Protein AF-A0A7S2XXZ7-F1 (afdb_monomer_lite)

Organism: NCBI:txid94617

Structure (mmCIF, N/CA/C/O backbone):
data_AF-A0A7S2XXZ7-F1
#
_entry.id   AF-A0A7S2XXZ7-F1
#
loop_
_atom_site.group_PDB
_atom_site.id
_atom_site.type_symbol
_atom_site.label_atom_id
_atom_site.label_alt_id
_atom_site.label_comp_id
_atom_site.label_asym_id
_atom_site.label_entity_id
_atom_site.label_seq_id
_atom_site.pdbx_PDB_ins_code
_atom_site.Cartn_x
_atom_site.Cartn_y
_atom_site.Cartn_z
_atom_site.occupancy
_atom_site.B_iso_or_equiv
_atom_site.auth_seq_id
_atom_site.auth_comp_id
_atom_site.auth_asym_id
_atom_site.auth_atom_id
_atom_site.pdbx_PDB_model_num
ATOM 1 N N . ASP A 1 1 ? 21.735 4.976 4.427 1.00 38.31 1 ASP A N 1
ATOM 2 C CA . ASP A 1 1 ? 21.114 5.371 3.152 1.00 38.31 1 ASP A CA 1
ATOM 3 C C . ASP A 1 1 ? 20.507 4.132 2.516 1.00 38.31 1 ASP A C 1
ATOM 5 O O . ASP A 1 1 ? 21.189 3.114 2.446 1.00 38.31 1 ASP A O 1
ATOM 9 N N . GLY A 1 2 ? 19.204 4.163 2.224 1.00 46.88 2 GLY A N 1
ATOM 10 C CA . GLY A 1 2 ? 18.512 3.075 1.519 1.00 46.88 2 GLY A CA 1
ATOM 11 C C . GLY A 1 2 ? 18.872 3.054 0.026 1.00 46.88 2 GLY A C 1
ATOM 12 O O . GLY A 1 2 ? 19.568 3.962 -0.429 1.00 46.88 2 GLY A O 1
ATOM 13 N N . PRO A 1 3 ? 18.425 2.044 -0.742 1.00 57.19 3 PRO A N 1
ATOM 14 C CA . PRO A 1 3 ? 18.550 2.049 -2.200 1.00 57.19 3 PRO A CA 1
ATOM 15 C C . PRO A 1 3 ? 17.956 3.331 -2.807 1.00 57.19 3 PRO A C 1
ATOM 17 O O . PRO A 1 3 ? 16.992 3.884 -2.263 1.00 57.19 3 PRO A O 1
ATOM 20 N N . ASP A 1 4 ? 18.511 3.798 -3.928 1.00 61.91 4 ASP A N 1
ATOM 21 C CA . ASP A 1 4 ? 17.993 4.971 -4.643 1.00 61.91 4 ASP A CA 1
ATOM 22 C C . ASP A 1 4 ? 16.493 4.809 -4.937 1.00 61.91 4 ASP A C 1
ATOM 24 O O . ASP A 1 4 ? 16.046 3.746 -5.367 1.00 61.91 4 ASP A O 1
ATOM 28 N N . GLY A 1 5 ? 15.712 5.863 -4.683 1.00 67.31 5 GLY A N 1
ATOM 29 C CA . GLY A 1 5 ? 14.264 5.868 -4.919 1.00 67.31 5 GLY A CA 1
ATOM 30 C C . GLY A 1 5 ? 13.403 5.270 -3.801 1.00 67.31 5 GLY A C 1
ATOM 31 O O . GLY A 1 5 ? 12.192 5.188 -3.975 1.00 67.31 5 GLY A O 1
ATOM 32 N N . THR A 1 6 ? 13.985 4.886 -2.658 1.00 75.94 6 THR A N 1
ATOM 33 C CA . THR A 1 6 ? 13.223 4.376 -1.501 1.00 75.94 6 THR A CA 1
ATOM 34 C C . THR A 1 6 ? 12.905 5.476 -0.488 1.00 75.94 6 THR A C 1
ATOM 36 O O . THR A 1 6 ? 13.784 6.246 -0.104 1.00 75.94 6 THR A O 1
ATOM 39 N N . TRP A 1 7 ? 11.656 5.551 -0.021 1.00 83.69 7 TRP A N 1
ATOM 40 C CA . TRP A 1 7 ? 11.231 6.522 1.007 1.00 83.69 7 TRP A CA 1
ATOM 41 C C . TRP A 1 7 ? 11.052 5.900 2.393 1.00 83.69 7 TRP A C 1
ATOM 43 O O . TRP A 1 7 ? 10.862 6.609 3.385 1.00 83.69 7 TRP A O 1
ATOM 53 N N . TYR A 1 8 ? 11.168 4.575 2.466 1.00 85.69 8 TYR A N 1
ATOM 54 C CA . TYR A 1 8 ? 11.000 3.784 3.676 1.00 85.69 8 TYR A CA 1
ATOM 55 C C . TYR A 1 8 ? 12.250 2.922 3.908 1.00 85.69 8 TYR A C 1
ATOM 57 O O . TYR A 1 8 ? 12.797 2.355 2.960 1.00 85.69 8 TYR A O 1
ATOM 65 N N . GLY A 1 9 ? 12.743 2.850 5.146 1.00 78.12 9 GLY A N 1
ATOM 66 C CA . GLY A 1 9 ? 14.025 2.225 5.476 1.00 78.12 9 GLY A CA 1
ATOM 67 C C . GLY A 1 9 ? 14.005 1.317 6.706 1.00 78.12 9 GLY A C 1
ATOM 68 O O . GLY A 1 9 ? 13.378 1.620 7.719 1.00 78.12 9 GLY A O 1
ATOM 69 N N . GLY A 1 10 ? 14.784 0.232 6.629 1.00 63.94 10 GLY A N 1
ATOM 70 C CA . GLY A 1 10 ? 14.934 -0.779 7.684 1.00 63.94 10 GLY A CA 1
ATOM 71 C C . GLY A 1 10 ? 13.765 -1.768 7.763 1.00 63.94 10 GLY A C 1
ATOM 72 O O . GLY A 1 10 ? 12.775 -1.628 7.052 1.00 63.94 10 GLY A O 1
ATOM 73 N N . ASP A 1 11 ? 13.855 -2.743 8.673 1.00 67.00 11 ASP A N 1
ATOM 74 C CA . ASP A 1 11 ? 12.783 -3.716 8.983 1.00 67.00 11 ASP A CA 1
ATOM 75 C C . ASP A 1 11 ? 11.623 -3.076 9.786 1.00 67.00 11 ASP A C 1
ATOM 77 O O . ASP A 1 11 ? 11.036 -3.676 10.687 1.00 67.00 11 ASP A O 1
ATOM 81 N N . THR A 1 12 ? 11.350 -1.796 9.541 1.00 77.75 12 THR A N 1
ATOM 82 C CA . THR A 1 12 ? 10.470 -0.944 10.352 1.00 77.75 12 THR A CA 1
ATOM 83 C C . THR A 1 12 ? 9.044 -0.902 9.815 1.00 77.75 12 THR A C 1
ATOM 85 O O . THR A 1 12 ? 8.112 -0.670 10.589 1.00 77.75 12 THR A O 1
ATOM 88 N N . VAL A 1 13 ? 8.851 -1.174 8.518 1.00 88.44 13 VAL A N 1
ATOM 89 C CA . VAL A 1 13 ? 7.521 -1.474 7.988 1.00 88.44 13 VAL A CA 1
ATOM 90 C C . VAL A 1 13 ? 7.133 -2.857 8.488 1.00 88.44 13 VAL A C 1
ATOM 92 O O . VAL A 1 13 ? 7.800 -3.852 8.212 1.00 88.44 13 VAL A O 1
ATOM 95 N N . ARG A 1 14 ? 6.051 -2.910 9.257 1.00 92.12 14 ARG A N 1
ATOM 96 C CA . ARG A 1 14 ? 5.556 -4.146 9.862 1.00 92.12 14 ARG A CA 1
ATOM 97 C C . ARG A 1 14 ? 4.399 -4.664 9.037 1.00 92.12 14 ARG A C 1
ATOM 99 O O . ARG A 1 14 ? 3.497 -3.891 8.727 1.00 92.12 14 ARG A O 1
ATOM 106 N N . TYR A 1 15 ? 4.389 -5.962 8.779 1.00 92.94 15 TYR A N 1
ATOM 107 C CA . TYR A 1 15 ? 3.299 -6.647 8.096 1.00 92.94 15 TYR A CA 1
ATOM 108 C C . TYR A 1 15 ? 2.616 -7.643 9.037 1.00 92.94 15 TYR A C 1
ATOM 110 O O . TYR A 1 15 ? 3.209 -8.100 10.017 1.00 92.94 15 TYR A O 1
ATOM 118 N N . GLY A 1 16 ? 1.337 -7.900 8.787 1.00 93.12 16 GLY A N 1
ATOM 119 C CA . GLY A 1 16 ? 0.559 -8.944 9.441 1.00 93.12 16 GLY A CA 1
ATOM 120 C C . GLY A 1 16 ? 0.923 -10.337 8.938 1.00 93.12 16 GLY A C 1
ATOM 121 O O . GLY A 1 16 ? 1.686 -10.488 7.995 1.00 93.12 16 GLY A O 1
ATOM 122 N N . ASN A 1 17 ? 0.354 -11.367 9.564 1.00 90.25 17 ASN A N 1
ATOM 123 C CA . ASN A 1 17 ? 0.706 -12.760 9.259 1.00 90.25 17 ASN A CA 1
ATOM 124 C C . ASN A 1 17 ? 0.359 -13.180 7.822 1.00 90.25 17 ASN A C 1
ATOM 126 O O . ASN A 1 17 ? 1.103 -13.946 7.225 1.00 90.25 17 ASN A O 1
ATOM 130 N N . ASP A 1 18 ? -0.756 -12.670 7.296 1.00 88.81 18 ASP A N 1
ATOM 131 C CA . ASP A 1 18 ? -1.254 -12.967 5.946 1.00 88.81 18 ASP A CA 1
ATOM 132 C C . ASP A 1 18 ? -1.096 -11.745 5.026 1.00 88.81 18 ASP A C 1
ATOM 134 O O . ASP A 1 18 ? -1.931 -11.491 4.152 1.00 88.81 18 ASP A O 1
ATOM 138 N N . SER A 1 19 ? -0.106 -10.894 5.298 1.00 91.31 19 SER A N 1
ATOM 139 C CA . SER A 1 19 ? 0.156 -9.680 4.531 1.00 91.31 19 SER A CA 1
ATOM 140 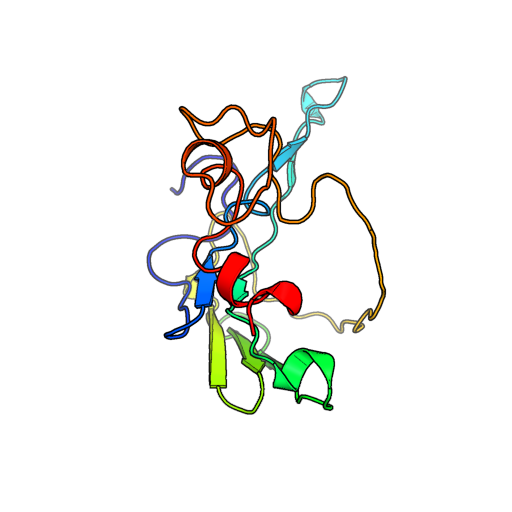C C . SER A 1 19 ? 1.636 -9.548 4.228 1.00 91.31 19 SER A C 1
ATOM 142 O O . SER A 1 19 ? 2.460 -9.732 5.111 1.00 91.31 19 SER A O 1
ATOM 144 N N . ASP A 1 20 ? 1.959 -9.148 3.005 1.00 87.44 20 ASP A N 1
ATOM 145 C CA . ASP A 1 20 ? 3.336 -8.952 2.558 1.00 87.44 20 ASP A CA 1
ATOM 146 C C . ASP A 1 20 ? 3.464 -7.664 1.743 1.00 87.44 20 ASP A C 1
ATOM 148 O O . ASP A 1 20 ? 2.477 -7.146 1.208 1.00 87.44 20 ASP A O 1
ATOM 152 N N . LEU A 1 21 ? 4.692 -7.152 1.618 1.00 84.38 21 LEU A N 1
ATOM 153 C CA . LEU A 1 21 ? 4.995 -5.998 0.770 1.00 84.38 21 LEU A CA 1
ATOM 154 C C . LEU A 1 21 ? 4.480 -6.233 -0.654 1.00 84.38 21 LEU A C 1
ATOM 156 O O . LEU A 1 21 ? 4.827 -7.216 -1.313 1.00 84.38 21 LEU A O 1
ATOM 160 N N . ASN A 1 22 ? 3.709 -5.278 -1.166 1.00 81.88 22 ASN A N 1
ATOM 161 C CA . ASN A 1 22 ? 3.344 -5.258 -2.571 1.00 81.88 22 ASN A CA 1
ATOM 162 C C . ASN A 1 22 ? 4.496 -4.680 -3.403 1.00 81.88 22 ASN A C 1
ATOM 164 O O . ASN A 1 22 ? 4.512 -3.501 -3.757 1.00 81.88 22 ASN A O 1
ATOM 168 N N . ILE A 1 23 ? 5.469 -5.537 -3.712 1.00 74.81 23 ILE A N 1
ATOM 169 C CA . ILE A 1 23 ? 6.694 -5.167 -4.434 1.00 74.81 23 ILE A CA 1
ATOM 170 C C . ILE A 1 23 ? 6.432 -4.548 -5.815 1.00 74.81 23 ILE A C 1
ATOM 172 O O . ILE A 1 23 ? 7.285 -3.840 -6.333 1.00 74.81 23 ILE A O 1
ATOM 176 N N . PHE A 1 24 ? 5.260 -4.786 -6.410 1.00 72.69 24 PHE A N 1
ATOM 177 C CA . PHE A 1 24 ? 4.912 -4.289 -7.745 1.00 72.69 24 PHE A CA 1
ATOM 178 C C . PHE A 1 24 ? 4.456 -2.826 -7.766 1.00 72.69 24 PHE A C 1
ATOM 180 O O . PHE A 1 24 ? 4.185 -2.296 -8.838 1.00 72.69 24 PHE A O 1
ATOM 187 N N . PHE A 1 25 ? 4.338 -2.183 -6.604 1.00 72.88 25 PHE A N 1
ATOM 188 C CA . PHE A 1 25 ? 3.951 -0.774 -6.473 1.00 72.88 25 PHE A CA 1
ATOM 189 C C . PHE A 1 25 ? 5.029 0.083 -5.803 1.00 72.88 25 PHE A C 1
ATOM 191 O O . PHE A 1 25 ? 4.777 1.242 -5.484 1.00 72.88 25 PHE A O 1
ATOM 198 N N . TYR A 1 26 ? 6.214 -0.487 -5.591 1.00 74.38 26 TYR A N 1
ATOM 199 C CA . TYR A 1 26 ? 7.268 0.124 -4.799 1.00 74.38 26 TYR A CA 1
ATOM 200 C C . TYR A 1 26 ? 8.390 0.665 -5.695 1.00 74.38 26 TYR A C 1
ATOM 202 O O . TYR A 1 26 ? 9.002 -0.103 -6.433 1.00 74.38 26 TYR A O 1
ATOM 210 N N . GLY A 1 27 ? 8.675 1.967 -5.597 1.00 73.50 27 GLY A N 1
ATOM 211 C CA . GLY A 1 27 ? 9.811 2.649 -6.235 1.00 73.50 27 GLY A CA 1
ATOM 212 C C . GLY A 1 27 ? 9.911 2.528 -7.766 1.00 73.50 27 GLY A C 1
ATOM 213 O O . GLY A 1 27 ? 10.691 1.732 -8.281 1.00 73.50 27 GLY A O 1
ATOM 214 N N . GLU A 1 28 ? 9.218 3.399 -8.500 1.00 77.88 28 GLU A N 1
ATOM 215 C CA . GLU A 1 28 ? 9.279 3.515 -9.964 1.00 77.88 28 GLU A CA 1
ATOM 216 C C . GLU A 1 28 ? 10.080 4.763 -10.371 1.00 77.88 28 GLU A C 1
ATOM 218 O O . GLU A 1 28 ? 9.749 5.887 -9.979 1.00 77.88 28 GLU A O 1
ATOM 223 N N . LYS A 1 29 ? 11.119 4.604 -11.202 1.00 83.50 29 LYS A N 1
ATOM 224 C CA . LYS A 1 29 ? 11.800 5.752 -11.816 1.00 83.50 29 LYS A CA 1
ATOM 225 C C . LYS A 1 29 ? 10.990 6.253 -13.010 1.00 83.50 29 LYS A C 1
ATOM 227 O O . LYS A 1 29 ? 10.850 5.554 -14.008 1.00 83.50 29 LYS A O 1
ATOM 232 N N . LEU A 1 30 ? 10.524 7.491 -12.938 1.00 85.44 30 LEU A N 1
ATOM 233 C CA . LEU A 1 30 ? 9.822 8.166 -14.020 1.00 85.44 30 LEU A CA 1
ATOM 234 C C . LEU A 1 30 ? 10.811 9.045 -14.786 1.00 85.44 30 LEU A C 1
ATOM 236 O O . LEU A 1 30 ? 11.218 10.110 -14.316 1.00 85.44 30 LEU A O 1
ATOM 240 N N . ASP A 1 31 ? 11.230 8.563 -15.957 1.00 89.75 31 ASP A N 1
ATOM 241 C CA . ASP A 1 31 ? 12.135 9.289 -16.845 1.00 89.75 31 ASP A CA 1
ATOM 242 C C . ASP A 1 31 ? 11.395 10.390 -17.623 1.00 89.75 31 ASP A C 1
ATOM 244 O O . ASP A 1 31 ? 10.376 10.143 -18.269 1.00 89.75 31 ASP A O 1
ATOM 248 N N . HIS A 1 32 ? 11.940 11.606 -17.593 1.00 90.75 32 HIS A N 1
ATOM 249 C CA . HIS A 1 32 ? 11.439 12.764 -18.329 1.00 90.75 32 HIS A CA 1
ATOM 250 C C . HIS A 1 32 ? 12.481 13.292 -19.330 1.00 90.75 32 HIS A C 1
ATOM 252 O O . HIS A 1 32 ? 13.681 13.049 -19.198 1.00 90.75 32 HIS A O 1
ATOM 258 N N . ASP A 1 33 ? 12.006 14.026 -20.341 1.00 90.00 33 ASP A N 1
ATOM 259 C CA . ASP A 1 33 ? 12.832 14.871 -21.210 1.00 90.00 33 ASP A CA 1
ATOM 260 C C . ASP A 1 33 ? 12.439 16.341 -20.957 1.00 90.00 33 ASP A C 1
ATOM 262 O O . ASP A 1 33 ? 11.307 16.723 -21.280 1.00 90.00 33 ASP A O 1
ATOM 266 N N . PRO A 1 34 ? 13.310 17.161 -20.341 1.00 91.31 34 PRO A N 1
ATOM 267 C CA . PRO A 1 34 ? 14.722 16.895 -20.049 1.00 91.31 34 PRO A CA 1
ATOM 268 C C . PRO A 1 34 ? 14.961 15.991 -18.821 1.00 91.31 34 PRO A C 1
ATOM 270 O O . PRO A 1 34 ? 14.158 15.939 -17.892 1.00 91.31 34 PRO A O 1
ATOM 273 N N . VAL A 1 35 ? 16.101 15.283 -18.824 1.00 89.50 35 VAL A N 1
ATOM 274 C CA . VAL A 1 35 ? 16.477 14.253 -17.823 1.00 89.50 35 VAL A CA 1
ATOM 275 C C . VAL A 1 35 ? 16.548 14.791 -16.391 1.00 89.50 35 VAL A C 1
ATOM 277 O O . VAL A 1 35 ? 16.360 14.045 -15.434 1.00 89.50 35 VAL A O 1
ATOM 280 N N . ASP A 1 36 ? 16.814 16.082 -16.217 1.00 91.25 36 ASP A N 1
ATOM 281 C CA . ASP A 1 36 ? 16.837 16.740 -14.908 1.00 91.25 36 ASP A CA 1
ATOM 282 C C . ASP A 1 36 ? 15.444 16.885 -14.272 1.00 91.25 36 ASP A C 1
ATOM 284 O O . ASP A 1 36 ? 15.343 17.259 -13.105 1.00 91.25 36 ASP A O 1
ATOM 288 N N . GLN A 1 37 ? 14.380 16.545 -15.004 1.00 90.69 37 GLN A N 1
ATOM 289 C CA . GLN A 1 37 ? 13.016 16.432 -14.488 1.00 90.69 37 GLN A CA 1
ATOM 290 C C . GLN A 1 37 ? 12.619 14.993 -14.134 1.00 90.69 37 GLN A C 1
ATOM 292 O O . GLN A 1 37 ? 11.497 14.780 -13.679 1.00 90.69 37 GLN A O 1
ATOM 297 N N . SER A 1 38 ? 13.494 14.002 -14.334 1.00 91.19 38 SER A N 1
ATOM 298 C CA . SER A 1 38 ? 13.220 12.625 -13.920 1.00 91.19 38 SER A CA 1
ATOM 299 C C . SER A 1 38 ? 13.160 12.517 -12.394 1.00 91.19 38 SER A C 1
ATOM 301 O O . SER A 1 38 ? 13.996 13.084 -11.689 1.00 91.19 38 SER A O 1
ATOM 303 N N . TYR A 1 39 ? 12.208 11.746 -11.870 1.00 86.12 39 TYR A N 1
ATOM 304 C CA . TYR A 1 39 ? 12.036 11.541 -10.428 1.00 86.12 39 TYR A CA 1
ATOM 305 C C . TYR A 1 39 ? 11.620 10.105 -10.111 1.00 86.12 39 TYR A C 1
ATOM 307 O O . TYR A 1 39 ? 11.205 9.361 -10.994 1.00 86.12 39 TYR A O 1
ATOM 315 N N . TYR A 1 40 ? 11.742 9.706 -8.847 1.00 83.50 40 TYR A N 1
ATOM 316 C CA . TYR A 1 40 ? 11.202 8.435 -8.368 1.00 83.50 40 TYR A CA 1
ATOM 317 C C . TYR A 1 40 ? 9.820 8.669 -7.763 1.00 83.50 40 TYR A C 1
ATOM 319 O O . TYR A 1 40 ? 9.677 9.483 -6.849 1.00 83.50 40 TYR A O 1
ATOM 327 N N . ALA A 1 41 ? 8.814 7.967 -8.275 1.00 81.94 41 ALA A N 1
ATOM 328 C CA . ALA A 1 41 ? 7.515 7.841 -7.633 1.00 81.94 41 ALA A CA 1
ATOM 329 C C . ALA A 1 41 ? 7.514 6.576 -6.775 1.00 81.94 41 ALA A C 1
ATOM 331 O O . ALA A 1 41 ? 7.995 5.534 -7.206 1.00 81.94 41 ALA A O 1
ATOM 332 N N . ASP A 1 42 ? 6.977 6.657 -5.564 1.00 79.62 42 ASP A N 1
ATOM 333 C CA . ASP A 1 42 ? 6.910 5.511 -4.660 1.00 79.62 42 ASP A CA 1
ATOM 334 C C . ASP A 1 42 ? 5.550 5.464 -3.969 1.00 79.62 42 ASP A C 1
ATOM 336 O O . ASP A 1 42 ? 4.937 6.501 -3.694 1.00 79.62 42 ASP A O 1
ATOM 340 N N . ALA A 1 43 ? 5.081 4.251 -3.703 1.00 82.19 43 ALA A N 1
ATOM 341 C CA . ALA A 1 43 ? 3.870 3.987 -2.956 1.00 82.19 43 ALA A CA 1
ATOM 342 C C . ALA A 1 43 ? 4.052 2.736 -2.094 1.00 82.19 43 ALA A C 1
ATOM 344 O O . ALA A 1 43 ? 4.376 1.649 -2.571 1.00 82.19 43 ALA A O 1
ATOM 345 N N . LEU A 1 44 ? 3.757 2.865 -0.802 1.00 83.81 44 LEU A N 1
ATOM 346 C CA . LEU A 1 44 ? 3.743 1.722 0.100 1.00 83.81 44 LEU A CA 1
ATOM 347 C C . LEU A 1 44 ? 2.357 1.072 0.130 1.00 83.81 44 LEU A C 1
ATOM 349 O O . LEU A 1 44 ? 1.367 1.696 0.518 1.00 83.81 44 LEU A O 1
ATOM 353 N N . SER A 1 45 ? 2.298 -0.209 -0.221 1.00 85.19 45 SER A N 1
ATOM 354 C CA . SER A 1 45 ? 1.093 -1.030 -0.093 1.00 85.19 45 SER A CA 1
ATOM 355 C C . SER A 1 45 ? 1.434 -2.464 0.312 1.00 85.19 45 SER A C 1
ATOM 357 O O . SER A 1 45 ? 2.584 -2.896 0.209 1.00 85.19 45 SER A O 1
ATOM 359 N N . ALA A 1 46 ? 0.427 -3.195 0.788 1.00 88.56 46 ALA A N 1
ATOM 360 C CA . ALA A 1 46 ? 0.543 -4.595 1.170 1.00 88.56 46 ALA A CA 1
ATOM 361 C C . ALA A 1 46 ? -0.473 -5.443 0.399 1.00 88.56 46 ALA A C 1
ATOM 363 O O . ALA A 1 46 ? -1.616 -5.024 0.207 1.00 88.56 46 ALA A O 1
ATOM 364 N N . ASN A 1 47 ? -0.057 -6.637 -0.011 1.00 88.69 47 ASN A N 1
ATOM 365 C CA . ASN A 1 47 ? -0.958 -7.663 -0.518 1.00 88.69 47 ASN A CA 1
ATOM 366 C C . ASN A 1 47 ? -1.415 -8.532 0.650 1.00 88.69 47 ASN A C 1
ATOM 368 O O . ASN A 1 47 ? -0.591 -8.912 1.475 1.00 88.69 47 ASN A O 1
ATOM 372 N N . THR A 1 48 ? -2.703 -8.867 0.703 1.00 90.75 48 THR A N 1
ATOM 373 C CA . THR A 1 48 ? -3.248 -9.813 1.682 1.00 90.75 48 THR A CA 1
ATOM 374 C C . THR A 1 48 ? -4.157 -10.825 0.999 1.00 90.75 48 THR A C 1
ATOM 376 O O . THR A 1 48 ? -4.853 -10.495 0.035 1.00 90.75 48 THR A O 1
ATOM 379 N N . GLY A 1 49 ? -4.119 -12.071 1.469 1.00 88.19 49 GLY A N 1
ATOM 380 C CA . GLY A 1 49 ? -4.914 -13.158 0.909 1.00 88.19 49 GLY A CA 1
ATOM 381 C C . GLY A 1 49 ? -6.408 -12.954 1.157 1.00 88.19 49 GLY A C 1
ATOM 382 O O . GLY A 1 49 ? -6.867 -12.944 2.300 1.00 88.19 49 GLY A O 1
ATOM 383 N N . LEU A 1 50 ? -7.189 -12.834 0.083 1.00 89.31 50 LEU A N 1
ATOM 384 C CA . LEU A 1 50 ? -8.644 -12.768 0.181 1.00 89.31 50 LEU A CA 1
ATOM 385 C C . LEU A 1 50 ? -9.248 -14.165 0.386 1.00 89.31 50 LEU A C 1
ATOM 387 O O . LEU A 1 50 ? -8.798 -15.166 -0.167 1.00 89.31 50 LEU A O 1
ATOM 391 N N . LYS A 1 51 ? -10.313 -14.203 1.182 1.00 87.88 51 LYS A N 1
ATOM 392 C CA . LYS A 1 51 ? -11.152 -15.383 1.461 1.00 87.88 51 LYS A CA 1
ATOM 393 C C . LYS A 1 51 ? -12.464 -15.286 0.687 1.00 87.88 51 LYS A C 1
ATOM 395 O O . LYS A 1 51 ? -12.883 -14.183 0.350 1.00 87.88 51 LYS A O 1
ATOM 400 N N . SER A 1 52 ? -13.176 -16.399 0.521 1.00 88.44 52 SER A N 1
ATOM 401 C CA . SER A 1 52 ? -14.471 -16.448 -0.181 1.00 88.44 52 SER A CA 1
ATOM 402 C C . SER A 1 52 ? -15.504 -15.428 0.326 1.00 88.44 52 SER A C 1
ATOM 404 O O . SER A 1 52 ? -16.256 -14.873 -0.474 1.00 88.44 52 SER A O 1
ATOM 406 N N . THR A 1 53 ? -15.497 -15.107 1.623 1.00 92.19 53 THR A N 1
ATOM 407 C CA . THR A 1 53 ? -16.361 -14.073 2.223 1.00 92.19 53 THR A CA 1
ATOM 408 C C . THR A 1 53 ? -16.155 -12.690 1.598 1.00 92.19 53 THR A C 1
ATOM 410 O O . THR A 1 53 ? -17.131 -11.973 1.406 1.00 92.19 53 THR A O 1
ATOM 413 N N . HIS A 1 54 ? -14.940 -12.358 1.142 1.00 92.06 54 HIS A N 1
ATOM 414 C CA . HIS A 1 54 ? -14.621 -11.057 0.532 1.00 92.06 54 HIS A CA 1
ATOM 415 C C . HIS A 1 54 ? -15.345 -10.812 -0.796 1.00 92.06 54 HIS A C 1
ATOM 417 O O . HIS A 1 54 ? -15.415 -9.676 -1.258 1.00 92.06 54 HIS A O 1
ATOM 423 N N . PHE A 1 55 ? -15.901 -11.863 -1.405 1.00 90.88 55 PHE A N 1
ATOM 424 C CA . PHE A 1 55 ? -16.689 -11.773 -2.633 1.00 90.88 55 PHE A CA 1
ATOM 425 C C . PHE A 1 55 ? -18.202 -11.791 -2.382 1.00 90.88 55 PHE A C 1
ATOM 427 O O . PHE A 1 55 ? -18.969 -11.492 -3.297 1.00 90.88 55 PHE A O 1
ATOM 434 N N . GLY A 1 56 ? -18.640 -12.166 -1.177 1.00 92.38 56 GLY A N 1
ATOM 435 C CA . GLY A 1 56 ? -20.054 -12.373 -0.849 1.00 92.38 56 GLY A CA 1
ATOM 436 C C . GLY A 1 56 ? -20.597 -11.483 0.268 1.00 92.38 56 GLY A C 1
ATOM 437 O O . GLY A 1 56 ? -21.814 -11.356 0.397 1.00 92.38 56 GLY A O 1
ATOM 438 N N . GLU A 1 57 ? -19.728 -10.869 1.069 1.00 95.88 57 GLU A N 1
ATOM 439 C CA . GLU A 1 57 ? -20.087 -10.189 2.313 1.00 95.88 57 GLU A CA 1
ATOM 440 C C . GLU A 1 57 ? -19.447 -8.795 2.415 1.00 95.88 57 GLU A C 1
ATOM 442 O O . GLU A 1 57 ? -18.553 -8.427 1.652 1.00 95.88 57 GLU A O 1
ATOM 447 N N . GLN A 1 58 ? -19.943 -7.984 3.355 1.00 97.19 58 GLN A N 1
ATOM 448 C CA . GLN A 1 58 ? -19.329 -6.698 3.684 1.00 97.19 58 GLN A CA 1
ATOM 449 C C . GLN A 1 58 ? -18.223 -6.892 4.719 1.00 97.19 58 GLN A C 1
ATOM 451 O O . GLN A 1 58 ? -18.425 -7.569 5.723 1.00 97.19 58 GLN A O 1
ATOM 456 N N . HIS A 1 59 ? -17.098 -6.218 4.497 1.00 96.94 59 HIS A N 1
ATOM 457 C CA . HIS A 1 59 ? -15.913 -6.269 5.349 1.00 96.94 59 HIS A CA 1
ATOM 458 C C . HIS A 1 59 ? -15.562 -4.885 5.900 1.00 96.94 59 HIS A C 1
ATOM 460 O O . HIS A 1 59 ? -15.918 -3.857 5.312 1.00 96.94 59 HIS A O 1
ATOM 466 N N . ILE A 1 60 ? -14.862 -4.845 7.034 1.00 97.50 60 ILE A N 1
ATOM 467 C CA . ILE A 1 60 ? -14.469 -3.598 7.697 1.00 97.50 60 ILE A CA 1
ATOM 468 C C . ILE A 1 60 ? -13.004 -3.299 7.394 1.00 97.50 60 ILE A C 1
ATOM 470 O O . ILE A 1 60 ? -12.100 -3.895 7.975 1.00 97.50 60 ILE A O 1
ATOM 474 N N . TYR A 1 61 ? -12.777 -2.299 6.546 1.00 96.25 61 TYR A N 1
ATOM 475 C CA . TYR A 1 61 ? -11.460 -1.697 6.350 1.00 96.25 61 TYR A CA 1
ATOM 476 C C . TYR A 1 61 ? -11.268 -0.556 7.347 1.00 96.25 61 TYR A C 1
ATOM 478 O O . TYR A 1 61 ? -12.085 0.366 7.413 1.00 96.25 61 TYR A O 1
ATOM 486 N N . ARG A 1 62 ? -10.182 -0.599 8.121 1.00 97.12 62 ARG A N 1
ATOM 487 C CA . ARG A 1 62 ? -9.831 0.453 9.084 1.00 97.12 62 ARG A CA 1
ATOM 488 C C . ARG A 1 62 ? -8.425 0.963 8.817 1.00 97.12 62 ARG A C 1
ATOM 490 O O . ARG A 1 62 ? -7.477 0.185 8.764 1.00 97.12 62 ARG A O 1
ATOM 497 N N . VAL A 1 63 ? -8.305 2.284 8.747 1.00 95.69 63 VAL A N 1
ATOM 498 C CA . VAL A 1 63 ? -7.029 2.994 8.804 1.00 95.69 63 VAL A CA 1
ATOM 499 C C . VAL A 1 63 ? -6.946 3.757 10.121 1.00 95.69 63 VAL A C 1
ATOM 501 O O . VAL A 1 63 ? -7.886 4.448 10.511 1.00 95.69 63 VAL A O 1
ATOM 504 N N . GLU A 1 64 ? -5.828 3.615 10.819 1.00 96.69 64 GLU A N 1
ATOM 505 C CA . GLU A 1 64 ? -5.465 4.471 11.941 1.00 96.69 64 GLU A CA 1
ATOM 506 C C . GLU A 1 64 ? -4.341 5.394 11.488 1.00 96.69 64 GLU A C 1
ATOM 508 O O . GLU A 1 64 ? -3.317 4.935 10.979 1.00 96.69 64 GLU A O 1
ATOM 513 N N . TRP A 1 65 ? -4.542 6.693 11.673 1.00 95.81 65 TRP A N 1
ATOM 514 C CA . TRP A 1 65 ? -3.575 7.724 11.328 1.00 95.81 65 TRP A CA 1
ATOM 515 C C . TRP A 1 65 ? -3.316 8.592 12.553 1.00 95.81 65 TRP A C 1
ATOM 517 O O . TRP A 1 65 ? -4.240 9.167 13.132 1.00 95.81 65 TRP A O 1
ATOM 527 N N . TYR A 1 66 ? -2.048 8.674 12.943 1.00 96.56 66 TYR A N 1
ATOM 528 C CA . TYR A 1 66 ? -1.564 9.590 13.961 1.00 96.56 66 TYR A CA 1
ATOM 529 C C . TYR A 1 66 ? -0.502 10.496 13.321 1.00 96.56 66 TYR A C 1
ATOM 531 O O . TYR A 1 66 ? 0.485 9.970 12.808 1.00 96.56 66 TYR A O 1
ATOM 539 N N . PRO A 1 67 ? -0.690 11.825 13.284 1.00 94.88 67 PRO A N 1
ATOM 540 C CA . PRO A 1 67 ? 0.204 12.724 12.558 1.00 94.88 67 PRO A CA 1
ATOM 541 C C . PRO A 1 67 ? 1.508 13.037 13.310 1.00 94.88 67 PRO A C 1
ATOM 543 O O . PRO A 1 67 ? 1.603 12.923 14.535 1.00 94.88 67 PRO A O 1
ATOM 546 N N . GLY A 1 68 ? 2.494 13.509 12.549 1.00 92.94 68 GLY A N 1
ATOM 547 C CA . GLY A 1 68 ? 3.719 14.147 13.030 1.00 92.94 68 GLY A CA 1
ATOM 548 C C . GLY A 1 68 ? 4.845 13.217 13.462 1.00 92.94 68 GLY A C 1
ATOM 549 O O . GLY A 1 68 ? 4.868 12.034 13.142 1.00 92.94 68 GLY A O 1
ATOM 550 N N . SER A 1 69 ? 5.823 13.760 14.190 1.00 92.00 69 SER A N 1
ATOM 551 C CA . SER A 1 69 ? 7.118 13.096 14.443 1.00 92.00 69 SER A CA 1
ATOM 552 C C . SER A 1 69 ? 7.070 11.830 15.307 1.00 92.00 69 SER A C 1
ATOM 554 O O . SER A 1 69 ? 8.050 11.096 15.374 1.00 92.00 69 SER A O 1
ATOM 556 N N . LYS A 1 70 ? 5.942 11.571 15.975 1.00 92.19 70 LYS A N 1
ATOM 557 C CA . LYS A 1 70 ? 5.647 10.313 16.693 1.00 92.19 70 LYS A CA 1
ATOM 558 C C . LYS A 1 70 ? 4.485 9.554 16.051 1.00 92.19 70 LYS A C 1
ATOM 560 O O . LYS A 1 70 ? 3.815 8.756 16.703 1.00 92.19 70 LYS A O 1
ATOM 565 N N . GLY A 1 71 ? 4.183 9.934 14.819 1.00 94.62 71 GLY A N 1
ATOM 566 C CA . GLY A 1 71 ? 3.044 9.508 14.051 1.00 94.62 71 GLY A CA 1
ATOM 567 C C . GLY A 1 71 ? 3.165 8.081 13.545 1.00 94.62 71 GLY A C 1
ATOM 568 O O . GLY A 1 71 ? 4.237 7.477 13.564 1.00 94.62 71 GLY A O 1
ATOM 569 N N . TYR A 1 72 ? 2.041 7.558 13.075 1.00 94.88 72 TYR A N 1
ATOM 570 C CA . TYR A 1 72 ? 1.961 6.262 12.423 1.00 94.88 72 TYR A CA 1
ATOM 571 C C . TYR A 1 72 ? 0.786 6.209 11.452 1.00 94.88 72 TYR A C 1
ATOM 573 O O . TYR A 1 72 ? -0.192 6.951 11.577 1.00 94.88 72 TYR A O 1
ATOM 581 N N . LEU A 1 73 ? 0.863 5.254 10.534 1.00 94.94 73 LEU A N 1
ATOM 582 C CA . LEU A 1 73 ? -0.235 4.823 9.688 1.00 94.94 73 LEU A CA 1
ATOM 583 C C . LEU A 1 73 ? -0.362 3.301 9.810 1.00 94.94 73 LEU A C 1
ATOM 585 O O . LEU A 1 73 ? 0.627 2.583 9.653 1.00 94.94 73 LEU A O 1
ATOM 589 N N . ARG A 1 74 ? -1.558 2.802 10.130 1.00 95.94 74 ARG A N 1
ATOM 590 C CA . ARG A 1 74 ? -1.813 1.371 10.360 1.00 95.94 74 ARG A CA 1
ATOM 591 C C . ARG A 1 74 ? -3.093 0.938 9.678 1.00 95.94 74 ARG A C 1
ATOM 593 O O . ARG A 1 74 ? -4.112 1.614 9.796 1.00 95.94 74 ARG A O 1
ATOM 600 N N . TRP A 1 75 ? -3.043 -0.210 9.023 1.00 96.75 75 TRP A N 1
ATOM 601 C CA . TRP A 1 75 ? -4.146 -0.752 8.244 1.00 96.75 75 TRP A CA 1
ATOM 602 C C . TRP A 1 75 ? -4.631 -2.064 8.830 1.00 96.75 75 TRP A C 1
ATOM 604 O O . TRP A 1 75 ? -3.836 -2.890 9.283 1.00 96.75 75 TRP A O 1
ATOM 614 N N . TYR A 1 76 ? -5.947 -2.241 8.805 1.00 97.38 76 TYR A N 1
ATOM 615 C CA . TYR A 1 76 ? -6.620 -3.423 9.315 1.00 97.38 76 TYR A CA 1
ATOM 616 C C . TYR A 1 76 ? -7.771 -3.835 8.401 1.00 97.38 76 TYR A C 1
ATOM 618 O O . TYR A 1 76 ? -8.436 -2.979 7.806 1.00 97.38 76 TYR A O 1
ATOM 626 N N . LEU A 1 77 ? -8.042 -5.135 8.376 1.00 96.69 77 LEU A N 1
ATOM 627 C CA . LEU A 1 77 ? -9.194 -5.749 7.724 1.00 96.69 77 LEU A CA 1
ATOM 628 C C . LEU A 1 77 ? -9.886 -6.661 8.730 1.00 96.69 77 LEU A C 1
ATOM 630 O O . LEU A 1 77 ? -9.258 -7.547 9.295 1.00 96.69 77 LEU A O 1
ATOM 634 N N . ASP A 1 78 ? -11.155 -6.389 9.021 1.00 96.38 78 ASP A N 1
ATOM 635 C CA . ASP A 1 78 ? -11.959 -7.120 10.012 1.00 96.38 78 ASP A CA 1
ATOM 636 C C . ASP A 1 78 ? -11.312 -7.219 11.404 1.00 96.38 78 ASP A C 1
ATOM 638 O O . ASP A 1 78 ? -11.516 -8.169 12.154 1.00 96.38 78 ASP A O 1
ATOM 642 N N . GLY A 1 79 ? -10.531 -6.200 11.769 1.00 96.56 79 GLY A N 1
ATOM 643 C CA . GLY A 1 79 ? -9.793 -6.149 13.032 1.00 96.56 79 GLY A CA 1
ATOM 644 C C . GLY A 1 79 ? -8.414 -6.811 12.989 1.00 96.56 79 GLY A C 1
ATOM 645 O O . GLY A 1 79 ? -7.609 -6.539 13.882 1.00 96.56 79 GLY A O 1
ATOM 646 N N . GLU A 1 80 ? -8.104 -7.577 11.943 1.00 96.06 80 GLU A N 1
ATOM 647 C CA . GLU A 1 80 ? -6.786 -8.170 11.721 1.00 96.06 80 GLU A CA 1
ATOM 648 C C . GLU A 1 80 ? -5.803 -7.124 11.196 1.00 96.06 80 GLU A C 1
ATOM 650 O O . GLU A 1 80 ? -6.136 -6.291 10.353 1.00 96.06 80 GLU A O 1
ATOM 655 N N . PHE A 1 81 ? -4.584 -7.140 11.728 1.00 96.81 81 PHE A N 1
ATOM 656 C CA . PHE A 1 81 ? -3.521 -6.219 11.334 1.00 96.81 81 PHE A CA 1
ATOM 657 C C . PHE A 1 81 ? -2.976 -6.578 9.946 1.00 96.81 81 PHE A C 1
ATOM 659 O O . PHE A 1 81 ? -2.564 -7.716 9.742 1.00 96.81 81 PHE A O 1
ATOM 666 N N . LEU A 1 82 ? -2.935 -5.609 9.023 1.00 95.69 82 LEU A N 1
ATOM 667 C CA . LEU A 1 82 ? -2.390 -5.793 7.672 1.00 95.69 82 LEU A CA 1
ATOM 668 C C . LEU A 1 82 ? -0.956 -5.284 7.563 1.00 95.69 82 LEU A C 1
ATOM 670 O O . LEU A 1 82 ? -0.036 -6.043 7.284 1.00 95.69 82 LEU A O 1
ATOM 674 N N . TYR A 1 83 ? -0.756 -3.984 7.773 1.00 94.94 83 TYR A N 1
ATOM 675 C CA . TYR A 1 83 ? 0.573 -3.388 7.766 1.00 94.94 83 TYR A CA 1
ATOM 676 C C . TYR A 1 83 ? 0.604 -2.046 8.494 1.00 94.94 83 TYR A C 1
ATOM 678 O O . TYR A 1 83 ? -0.427 -1.402 8.718 1.00 94.94 83 TYR A O 1
ATOM 686 N N . ALA A 1 84 ? 1.806 -1.627 8.875 1.00 94.50 84 ALA A N 1
ATOM 687 C CA . ALA A 1 84 ? 2.061 -0.356 9.526 1.00 94.50 84 ALA A CA 1
ATOM 688 C C . ALA A 1 84 ? 3.379 0.259 9.090 1.00 94.50 84 ALA A C 1
ATOM 690 O O . ALA A 1 84 ? 4.376 -0.44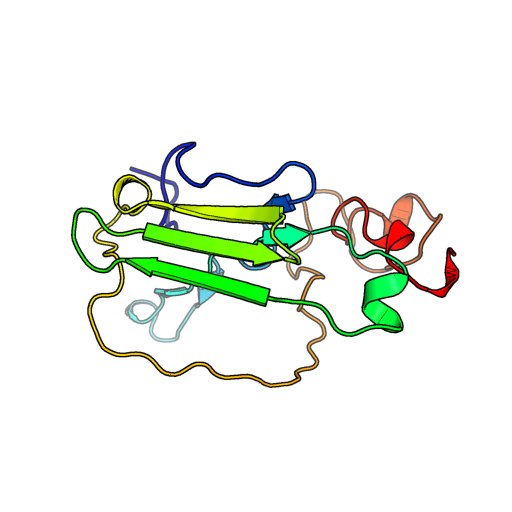0 8.918 1.00 94.50 84 ALA A O 1
ATOM 691 N N . LEU A 1 85 ? 3.383 1.585 9.091 1.00 92.88 85 LEU A N 1
ATOM 692 C CA . LEU A 1 85 ? 4.583 2.393 9.174 1.00 92.88 85 LEU A CA 1
ATOM 693 C C . LEU A 1 85 ? 4.461 3.330 10.372 1.00 92.88 85 LEU A C 1
ATOM 695 O O . LEU A 1 85 ? 3.468 4.041 10.528 1.00 92.88 85 LEU A O 1
ATOM 699 N N . ASP A 1 86 ? 5.476 3.316 11.222 1.00 93.06 86 ASP A N 1
ATOM 700 C CA . ASP A 1 86 ? 5.685 4.343 12.238 1.00 93.06 86 ASP A CA 1
ATOM 701 C C . ASP A 1 86 ? 6.673 5.387 11.657 1.00 93.06 86 ASP A C 1
ATOM 703 O O . ASP A 1 86 ? 7.345 5.115 10.657 1.00 93.06 86 ASP A O 1
ATOM 707 N N . ASN A 1 87 ? 6.736 6.605 12.206 1.00 91.69 87 ASN A N 1
ATOM 708 C CA . ASN A 1 87 ? 7.541 7.697 11.630 1.00 91.69 87 ASN A CA 1
ATOM 709 C C . ASN A 1 87 ? 9.031 7.332 11.452 1.00 91.69 87 ASN A C 1
ATOM 711 O O . ASN A 1 87 ? 9.688 7.835 10.547 1.00 91.69 87 ASN A O 1
ATOM 715 N N . GLU A 1 88 ? 9.556 6.424 12.273 1.00 89.88 88 GLU A N 1
ATOM 716 C CA . GLU A 1 88 ? 10.924 5.903 12.196 1.00 89.88 88 GLU A CA 1
ATOM 717 C C . GLU A 1 88 ? 11.215 5.120 10.908 1.00 89.88 88 GLU A C 1
ATOM 719 O O . GLU A 1 88 ? 12.380 4.948 10.553 1.00 89.88 88 GLU A O 1
ATOM 724 N N . ALA A 1 89 ? 10.178 4.647 10.210 1.00 89.81 89 ALA A N 1
ATOM 725 C CA . ALA A 1 89 ? 10.325 3.974 8.927 1.00 89.81 89 ALA A CA 1
ATOM 726 C C . ALA A 1 89 ? 10.640 4.943 7.787 1.00 89.81 89 ALA A C 1
ATOM 728 O O . ALA A 1 89 ? 11.148 4.513 6.757 1.00 89.81 89 ALA A O 1
ATOM 729 N N . LEU A 1 90 ? 10.341 6.232 7.944 1.00 89.81 90 LEU A N 1
ATOM 730 C CA . LEU A 1 90 ? 10.499 7.224 6.890 1.00 89.81 90 LEU A CA 1
ATOM 731 C C . LEU A 1 90 ? 11.951 7.703 6.821 1.00 89.81 90 LEU A C 1
ATOM 733 O O . LEU A 1 90 ? 12.528 8.164 7.806 1.00 89.81 90 LEU A O 1
ATOM 737 N N . ILE A 1 91 ? 12.540 7.601 5.635 1.00 88.06 91 ILE A N 1
ATOM 738 C CA . ILE A 1 91 ? 13.913 8.029 5.348 1.00 88.06 91 ILE A CA 1
ATOM 739 C C . ILE A 1 91 ? 13.914 9.097 4.255 1.00 88.06 91 ILE A C 1
ATOM 741 O O . ILE A 1 91 ? 12.866 9.477 3.738 1.00 88.06 91 ILE A O 1
ATOM 745 N N . ASN A 1 92 ? 15.096 9.614 3.906 1.00 87.00 92 ASN A N 1
ATOM 746 C CA . ASN A 1 92 ? 15.273 10.542 2.781 1.00 87.00 92 ASN A CA 1
ATOM 747 C C . ASN A 1 92 ? 14.386 11.803 2.858 1.00 87.00 92 ASN A C 1
ATOM 749 O O . ASN A 1 92 ? 13.975 12.356 1.843 1.00 87.00 92 ASN A O 1
ATOM 753 N N . GLY A 1 93 ? 14.107 12.276 4.079 1.00 86.81 93 GLY A N 1
ATOM 754 C CA . GLY A 1 93 ? 13.262 13.448 4.318 1.00 86.81 93 GLY A CA 1
ATOM 755 C C . GLY A 1 93 ? 11.756 13.169 4.285 1.00 86.81 93 GLY A C 1
ATOM 756 O O . GLY A 1 93 ? 10.979 14.119 4.347 1.00 86.81 93 GLY A O 1
ATOM 757 N N . GLY A 1 94 ? 11.338 11.900 4.214 1.00 87.94 94 GLY A N 1
ATOM 758 C CA . GLY A 1 94 ? 9.943 11.506 4.389 1.00 87.94 94 GLY A CA 1
ATOM 759 C C . GLY A 1 94 ? 9.401 11.924 5.759 1.00 87.94 94 GLY A C 1
ATOM 760 O O . GLY A 1 94 ? 10.103 11.855 6.769 1.00 87.94 94 GLY A O 1
ATOM 761 N N . ILE A 1 95 ? 8.141 12.359 5.789 1.00 91.19 95 ILE A N 1
ATOM 762 C CA . ILE A 1 95 ? 7.439 12.789 7.005 1.00 91.19 95 ILE A CA 1
ATOM 763 C C . ILE A 1 95 ? 6.086 12.093 7.112 1.00 91.19 95 ILE A C 1
ATOM 765 O O . ILE A 1 95 ? 5.441 11.818 6.097 1.00 91.19 95 ILE A O 1
ATOM 769 N N . MET A 1 96 ? 5.648 11.800 8.337 1.00 93.88 96 MET A N 1
ATOM 770 C CA . MET A 1 96 ? 4.287 11.319 8.545 1.00 93.88 96 MET A CA 1
ATOM 771 C C . MET A 1 96 ? 3.312 12.441 8.164 1.00 93.88 96 MET A C 1
ATOM 773 O O . MET A 1 96 ? 3.500 13.559 8.648 1.00 93.88 96 MET A O 1
ATOM 777 N N . PRO A 1 97 ? 2.275 12.186 7.343 1.00 92.69 97 PRO A N 1
ATOM 778 C CA . PRO A 1 97 ? 1.341 13.228 6.937 1.00 92.69 97 PRO A CA 1
ATOM 779 C C . PRO A 1 97 ? 0.745 13.957 8.147 1.00 92.69 97 PRO A C 1
ATOM 781 O O . PRO A 1 97 ? 0.240 13.318 9.073 1.00 92.69 97 PRO A O 1
ATOM 784 N N . GLU A 1 98 ? 0.821 15.289 8.142 1.00 95.12 98 GLU A N 1
ATOM 785 C CA . GLU A 1 98 ? 0.280 16.159 9.200 1.00 95.12 98 GLU A CA 1
ATOM 786 C C . GLU A 1 98 ? -0.958 16.945 8.745 1.00 95.12 98 GLU A C 1
ATOM 788 O O . GLU A 1 98 ? -1.732 17.433 9.569 1.00 95.12 98 GLU A O 1
ATOM 793 N N . GLU A 1 99 ? -1.158 17.067 7.434 1.00 94.81 99 GLU A N 1
ATOM 794 C CA . GLU A 1 99 ? -2.222 17.882 6.855 1.00 94.81 99 GLU A CA 1
ATOM 795 C C . GLU A 1 99 ? -3.555 17.119 6.777 1.00 94.81 99 GLU A C 1
ATOM 797 O O . GLU A 1 99 ? -3.562 15.897 6.620 1.00 94.81 99 GLU A O 1
ATOM 802 N N . PRO A 1 100 ? -4.708 17.812 6.851 1.00 94.56 100 PRO A N 1
ATOM 803 C CA . PRO A 1 100 ? -6.007 17.195 6.605 1.00 94.56 100 PRO A CA 1
ATOM 804 C C . PRO A 1 100 ? -6.080 16.523 5.226 1.00 94.56 100 PRO A C 1
ATOM 806 O O . PRO A 1 100 ? -5.727 17.126 4.214 1.00 94.56 100 PRO A O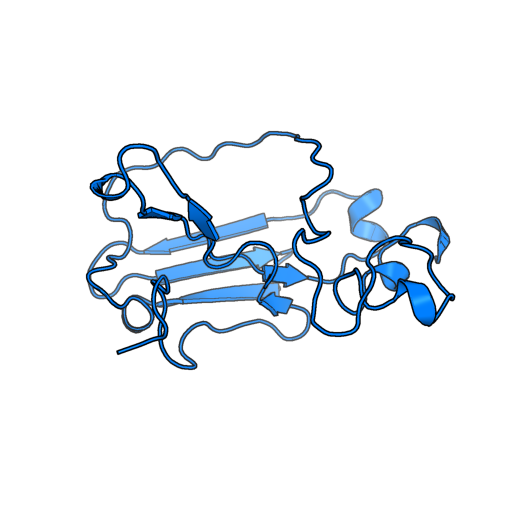 1
ATOM 809 N N . MET A 1 101 ? -6.606 15.297 5.180 1.00 93.00 101 MET A N 1
ATOM 810 C CA . MET A 1 101 ? -6.706 14.489 3.958 1.00 93.00 101 MET A CA 1
ATOM 811 C C . MET A 1 101 ? -8.153 14.120 3.620 1.00 93.00 101 MET A C 1
ATOM 813 O O . MET A 1 101 ? -9.041 14.129 4.474 1.00 93.00 101 MET A O 1
ATOM 817 N N . TYR A 1 102 ? -8.368 13.731 2.363 1.00 94.75 102 TYR A N 1
ATOM 818 C CA . TYR A 1 102 ? -9.607 13.121 1.886 1.00 94.75 102 TYR A CA 1
ATOM 819 C C . TYR A 1 102 ? -9.398 11.625 1.659 1.00 94.75 102 TYR A C 1
ATOM 821 O O . TYR A 1 102 ? -8.337 11.206 1.201 1.00 94.75 102 TYR A O 1
ATOM 829 N N . ILE A 1 103 ? -10.431 10.826 1.921 1.00 90.44 103 ILE A N 1
ATOM 830 C CA . ILE A 1 103 ? -10.462 9.424 1.500 1.00 90.44 103 ILE A CA 1
ATOM 831 C C . ILE A 1 103 ? -11.104 9.371 0.117 1.00 90.44 103 ILE A C 1
ATOM 833 O O . ILE A 1 103 ? -12.244 9.803 -0.066 1.00 90.44 103 ILE A O 1
ATOM 837 N N . LEU A 1 104 ? -10.366 8.837 -0.851 1.00 92.81 104 LEU A N 1
ATOM 838 C CA . LEU A 1 104 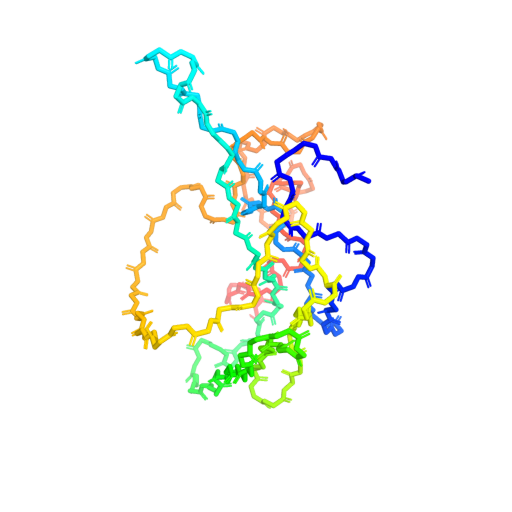? -10.850 8.592 -2.203 1.00 92.81 104 LEU A CA 1
ATOM 839 C C . LEU A 1 104 ? -11.158 7.103 -2.349 1.00 92.81 104 LEU A C 1
ATOM 841 O O . LEU A 1 104 ? -10.280 6.266 -2.163 1.00 92.81 104 LEU A O 1
ATOM 845 N N . LEU A 1 105 ? -12.406 6.782 -2.686 1.00 92.75 105 LEU A N 1
ATOM 846 C CA . LEU A 1 105 ? -12.846 5.422 -2.989 1.00 92.75 105 LEU A CA 1
ATOM 847 C C . LEU A 1 105 ? -13.234 5.375 -4.464 1.00 92.75 105 LEU A C 1
ATOM 849 O O . LEU A 1 105 ? -14.170 6.056 -4.885 1.00 92.75 105 LEU A O 1
ATOM 853 N N . ASN A 1 106 ? -12.509 4.595 -5.257 1.00 90.81 106 ASN A N 1
ATOM 854 C CA . ASN A 1 106 ? -12.797 4.394 -6.669 1.00 90.81 106 ASN A CA 1
ATOM 855 C C . ASN A 1 106 ? -12.622 2.924 -7.059 1.00 90.81 106 ASN A C 1
ATOM 857 O O . ASN A 1 106 ? -12.123 2.100 -6.298 1.00 90.81 106 ASN A O 1
ATOM 861 N N . THR A 1 107 ? -13.061 2.608 -8.271 1.00 90.19 107 THR A N 1
ATOM 862 C CA . THR A 1 107 ? -12.672 1.382 -8.963 1.00 90.19 107 THR A CA 1
ATOM 863 C C . THR A 1 107 ? -11.806 1.784 -10.143 1.00 90.19 107 THR A C 1
ATOM 865 O O . THR A 1 107 ? -12.061 2.800 -10.793 1.00 90.19 107 THR A O 1
ATOM 868 N N . ALA A 1 108 ? -10.759 1.015 -10.400 1.00 82.81 108 ALA A N 1
ATOM 869 C CA . ALA A 1 108 ? -9.880 1.243 -11.529 1.00 82.81 108 ALA A CA 1
ATOM 870 C C . ALA A 1 108 ? -9.367 -0.094 -12.057 1.00 82.81 108 ALA A C 1
ATOM 872 O O . ALA A 1 108 ? -9.306 -1.091 -11.338 1.00 82.81 108 ALA A O 1
ATOM 873 N N . ILE A 1 109 ? -9.080 -0.104 -13.353 1.00 81.12 109 ILE A N 1
ATOM 874 C CA . ILE A 1 109 ? -8.659 -1.281 -14.103 1.00 81.12 109 ILE A CA 1
ATOM 875 C C . ILE A 1 109 ? -7.357 -0.898 -14.789 1.00 81.12 109 ILE A C 1
ATOM 877 O O . ILE A 1 109 ? -7.305 0.094 -15.513 1.00 81.12 109 ILE A O 1
ATOM 881 N N . SER A 1 110 ? -6.313 -1.682 -14.552 1.00 77.19 110 SER A N 1
ATOM 882 C CA . SER A 1 110 ? -5.002 -1.495 -15.158 1.00 77.19 110 SER A CA 1
ATOM 883 C C . SER A 1 110 ? -4.430 -2.853 -15.521 1.00 77.19 110 SER A C 1
ATOM 885 O O . SER A 1 110 ? -4.539 -3.799 -14.744 1.00 77.19 110 SER A O 1
ATOM 887 N N . SER A 1 111 ? -3.784 -2.933 -16.681 1.00 71.44 111 SER A N 1
ATOM 888 C CA . SER A 1 111 ? -2.986 -4.096 -17.080 1.00 71.44 111 SER A CA 1
ATOM 889 C C . SER A 1 111 ? -1.746 -4.299 -16.208 1.00 71.44 111 SER A C 1
ATOM 891 O O . SER A 1 111 ? -1.134 -5.356 -16.272 1.00 71.44 111 SER A O 1
ATOM 893 N N . ASN A 1 112 ? -1.376 -3.292 -15.412 1.00 69.69 112 ASN A N 1
ATOM 894 C CA . ASN A 1 112 ? -0.142 -3.258 -14.633 1.00 69.69 112 ASN A CA 1
ATOM 895 C C . ASN A 1 112 ? -0.392 -3.345 -13.116 1.00 69.69 112 ASN A C 1
ATOM 897 O O . ASN A 1 112 ? 0.552 -3.374 -12.333 1.00 69.69 112 ASN 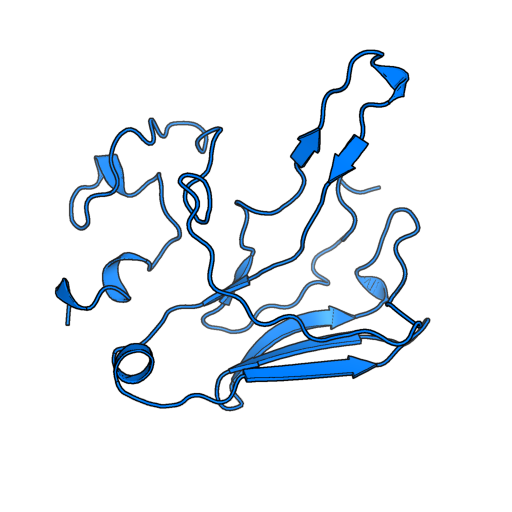A O 1
ATOM 901 N N . TRP A 1 113 ? -1.651 -3.359 -12.661 1.00 71.31 113 TRP A N 1
ATOM 902 C CA . TRP A 1 113 ? -1.969 -3.440 -11.232 1.00 71.31 113 TRP A CA 1
ATOM 903 C C . TRP A 1 113 ? -1.920 -4.884 -10.740 1.00 71.31 113 TRP A C 1
ATOM 905 O O . TRP A 1 113 ? -2.802 -5.678 -11.053 1.00 71.31 113 TRP A O 1
ATOM 915 N N . GLY A 1 114 ? -0.887 -5.208 -9.959 1.00 65.50 114 GLY A N 1
ATOM 916 C CA . GLY A 1 114 ? -0.667 -6.552 -9.409 1.00 65.50 114 GLY A CA 1
ATOM 917 C C . GLY A 1 114 ? 0.063 -7.507 -10.359 1.00 65.50 114 GLY A C 1
ATOM 918 O O . GLY A 1 114 ? 0.281 -8.662 -10.005 1.00 65.50 114 GLY A O 1
ATOM 919 N N . PHE A 1 115 ? 0.465 -7.019 -11.537 1.00 72.69 115 PHE A N 1
ATOM 920 C CA . PHE A 1 115 ? 1.176 -7.774 -12.566 1.00 72.69 115 PHE A CA 1
ATOM 921 C C . PHE A 1 115 ? 2.258 -6.857 -13.160 1.00 72.69 115 PHE A C 1
ATOM 923 O O . PHE A 1 115 ? 1.936 -5.961 -13.944 1.00 72.69 115 PHE A O 1
ATOM 930 N N . PRO A 1 116 ? 3.523 -6.988 -12.730 1.00 61.41 116 PRO A N 1
ATOM 931 C CA . PRO A 1 116 ? 4.546 -5.990 -13.010 1.00 61.41 116 PRO A CA 1
ATOM 932 C C . PRO A 1 116 ? 4.963 -5.958 -14.480 1.00 61.41 116 PRO A C 1
ATOM 934 O O . PRO A 1 116 ? 5.048 -6.983 -15.158 1.00 61.41 116 PRO A O 1
ATOM 937 N N . ALA A 1 117 ? 5.342 -4.763 -14.920 1.00 58.41 117 ALA A N 1
ATOM 938 C CA . ALA A 1 117 ? 6.249 -4.548 -16.034 1.00 58.41 117 ALA A CA 1
ATOM 939 C C . ALA A 1 117 ? 7.303 -3.539 -15.541 1.00 58.41 117 ALA A C 1
ATOM 941 O O . ALA A 1 117 ? 6.912 -2.414 -15.243 1.00 58.41 117 ALA A O 1
ATOM 942 N N . PRO A 1 118 ? 8.595 -3.906 -15.422 1.00 65.12 118 PRO A N 1
ATOM 943 C CA . PRO A 1 118 ? 9.225 -5.140 -15.898 1.00 65.12 118 PRO A CA 1
ATOM 944 C C . PRO A 1 118 ? 9.032 -6.356 -14.974 1.00 65.12 118 PRO A C 1
ATOM 946 O O . PRO A 1 118 ? 8.854 -6.234 -13.767 1.00 65.12 118 PRO A O 1
ATOM 949 N N . CYS A 1 119 ? 9.106 -7.551 -15.560 1.00 69.94 119 CYS A N 1
ATOM 950 C CA . CYS A 1 119 ? 8.989 -8.823 -14.848 1.00 69.94 119 CYS A CA 1
ATOM 951 C C . CYS A 1 119 ? 10.090 -9.065 -13.809 1.00 69.94 119 CYS A C 1
ATOM 953 O O . CYS A 1 119 ? 11.231 -8.638 -14.022 1.00 69.94 119 CYS A O 1
ATOM 955 N N . PRO A 1 120 ? 9.808 -9.862 -12.757 1.00 70.88 120 PRO A N 1
ATOM 956 C CA . PRO A 1 120 ? 10.850 -10.412 -11.902 1.00 70.88 120 PRO A CA 1
ATOM 957 C C . PRO A 1 120 ? 11.919 -11.150 -12.729 1.00 70.88 120 PRO A C 1
ATOM 959 O O . PRO A 1 120 ? 11.581 -11.801 -13.727 1.00 70.88 120 PRO A O 1
ATOM 962 N N . PRO A 1 121 ? 13.205 -11.102 -12.332 1.00 71.00 121 PRO A N 1
ATOM 963 C CA . PRO A 1 121 ? 14.268 -11.814 -13.033 1.00 71.00 121 PRO A CA 1
ATOM 964 C C . PRO A 1 121 ? 13.942 -13.302 -13.224 1.00 71.00 121 PRO A C 1
ATOM 966 O O . PRO A 1 121 ? 13.621 -14.004 -12.269 1.00 71.00 121 PRO A O 1
ATOM 969 N N . GLY A 1 122 ? 14.041 -13.789 -14.464 1.00 76.06 122 GLY A N 1
ATOM 970 C CA . GLY A 1 122 ? 13.730 -15.183 -14.805 1.00 76.06 122 GLY A CA 1
ATOM 971 C C . GLY A 1 122 ? 12.247 -15.473 -15.061 1.00 76.06 122 GLY A C 1
ATOM 972 O O . GLY A 1 122 ? 11.913 -16.616 -15.359 1.00 76.06 122 GLY A O 1
ATOM 973 N N . CYS A 1 123 ? 11.376 -14.462 -15.004 1.00 77.81 123 CYS A N 1
ATOM 974 C CA . CYS A 1 123 ? 9.967 -14.576 -15.359 1.00 77.81 123 CYS A CA 1
ATOM 975 C C . CYS A 1 123 ? 9.670 -13.872 -16.690 1.00 77.81 123 CYS A C 1
ATOM 977 O O . CYS A 1 123 ? 10.109 -12.744 -16.905 1.00 77.81 123 CYS A O 1
ATOM 979 N N . ALA A 1 124 ? 8.919 -14.523 -17.582 1.00 79.06 124 ALA A N 1
ATOM 980 C CA . ALA A 1 124 ? 8.518 -13.930 -18.862 1.00 79.06 124 ALA A CA 1
ATOM 981 C C . ALA A 1 124 ? 7.275 -13.020 -18.752 1.00 79.06 124 ALA A C 1
ATOM 983 O O . ALA A 1 124 ? 7.076 -12.177 -19.622 1.00 79.06 124 ALA A O 1
ATOM 984 N N . CYS A 1 125 ? 6.454 -13.205 -17.705 1.00 77.31 125 CYS A N 1
ATOM 985 C CA . CYS A 1 125 ? 5.107 -12.629 -17.517 1.00 77.31 125 CYS A CA 1
ATOM 986 C C . CYS A 1 125 ? 4.230 -12.598 -18.776 1.00 77.31 125 CYS A C 1
ATOM 988 O O . CYS A 1 125 ? 3.435 -11.683 -18.972 1.00 77.31 125 CYS A O 1
ATOM 990 N N . ASP A 1 126 ? 4.362 -13.600 -19.639 1.00 80.44 126 ASP A N 1
ATOM 991 C CA . ASP A 1 126 ? 3.528 -13.772 -20.825 1.00 80.44 126 ASP A CA 1
ATOM 992 C C . ASP A 1 126 ? 2.236 -14.553 -20.525 1.00 80.44 126 ASP A C 1
ATOM 994 O O . ASP A 1 126 ? 1.345 -14.625 -21.374 1.00 80.44 126 ASP A O 1
ATOM 998 N N . CYS A 1 127 ? 2.102 -15.108 -19.315 1.00 80.12 127 CYS A N 1
ATOM 999 C CA . CYS A 1 127 ? 0.918 -15.827 -18.861 1.00 80.12 127 CYS A CA 1
ATOM 1000 C C . CYS A 1 127 ? 0.661 -15.682 -17.350 1.00 80.12 127 CYS A C 1
ATOM 1002 O O . CYS A 1 127 ? 1.581 -15.500 -16.557 1.00 80.12 127 CYS A O 1
ATOM 1004 N N . TYR A 1 128 ? -0.616 -15.803 -16.958 1.00 79.25 128 TYR A N 1
ATOM 1005 C CA . TYR A 1 128 ? -1.116 -15.606 -15.585 1.00 79.25 128 TYR A CA 1
ATOM 1006 C C . TYR A 1 128 ? -2.093 -16.723 -15.162 1.00 79.25 128 TYR A C 1
ATOM 1008 O O . TYR A 1 128 ? -3.143 -16.471 -14.572 1.00 79.25 128 TYR A O 1
ATOM 1016 N N . GLU A 1 129 ? -1.781 -17.969 -15.516 1.00 82.56 129 GLU A N 1
ATOM 1017 C CA . GLU A 1 129 ? -2.649 -19.138 -15.323 1.00 82.56 129 GLU A CA 1
ATOM 1018 C C . GLU A 1 129 ? -2.377 -19.854 -13.990 1.00 82.56 129 GLU A C 1
ATOM 1020 O O . GLU A 1 129 ? -1.238 -20.180 -13.670 1.00 82.56 129 GLU A O 1
ATOM 1025 N N . CYS A 1 130 ? -3.416 -20.121 -13.193 1.00 83.19 130 CYS A N 1
ATOM 1026 C CA . CYS A 1 130 ? -3.292 -20.921 -11.969 1.00 83.19 130 CYS A CA 1
ATOM 1027 C C . CYS A 1 130 ? -3.078 -22.408 -12.270 1.00 83.19 130 CYS A C 1
ATOM 1029 O O . CYS A 1 130 ? -3.768 -22.974 -13.112 1.00 83.19 130 CYS A O 1
ATOM 1031 N N . GLY A 1 131 ? -2.150 -23.047 -11.550 1.00 81.12 131 GLY A N 1
ATOM 1032 C CA . GLY A 1 131 ? -1.804 -24.461 -11.751 1.00 81.12 131 GLY A CA 1
ATOM 1033 C C . GLY A 1 131 ? -0.787 -24.711 -12.871 1.00 81.12 131 GLY A C 1
ATOM 1034 O O . GLY A 1 131 ? -0.531 -25.866 -13.210 1.00 81.12 131 GLY A O 1
ATOM 1035 N N . ASN A 1 132 ? -0.195 -23.651 -13.428 1.00 85.25 132 ASN A N 1
ATOM 1036 C CA . ASN A 1 132 ? 0.869 -23.718 -14.421 1.00 85.25 132 ASN A CA 1
ATOM 1037 C C . ASN A 1 132 ? 2.131 -23.043 -13.869 1.00 85.25 132 ASN A C 1
ATOM 1039 O O . ASN A 1 132 ? 2.239 -21.819 -13.874 1.00 85.25 132 ASN A O 1
ATOM 1043 N N . GLU A 1 133 ? 3.110 -23.853 -13.462 1.00 80.88 133 GLU A N 1
ATOM 1044 C CA . GLU A 1 133 ? 4.354 -23.406 -12.813 1.00 80.88 133 GLU A CA 1
ATOM 1045 C C . GLU A 1 133 ? 5.103 -22.324 -13.612 1.00 80.88 133 GLU A C 1
ATOM 1047 O O . GLU A 1 133 ? 5.708 -21.418 -13.043 1.00 80.88 133 GLU A O 1
ATOM 1052 N N . LYS A 1 134 ? 5.020 -22.361 -14.950 1.00 79.25 134 LYS A N 1
ATOM 1053 C CA . LYS A 1 134 ? 5.668 -21.358 -15.812 1.00 79.25 134 LYS A CA 1
ATOM 1054 C C . LYS A 1 134 ? 5.013 -19.976 -15.731 1.00 79.25 134 LYS A C 1
ATOM 1056 O O . LYS A 1 134 ? 5.676 -18.988 -16.028 1.00 79.25 134 LYS A O 1
ATOM 1061 N N . CYS A 1 135 ? 3.744 -19.913 -15.334 1.00 79.94 135 CYS A N 1
ATOM 1062 C CA . CYS A 1 135 ? 2.950 -18.690 -15.205 1.00 79.94 135 CYS A CA 1
ATOM 1063 C C . CYS A 1 135 ? 2.857 -18.182 -13.756 1.00 79.94 135 CYS A C 1
ATOM 1065 O O . CYS A 1 135 ? 2.327 -17.098 -13.505 1.00 79.94 135 CYS A O 1
ATOM 1067 N N . ASP A 1 136 ? 3.361 -18.949 -12.787 1.00 79.38 136 ASP A N 1
ATOM 1068 C CA . ASP A 1 136 ? 3.258 -18.615 -11.364 1.00 79.38 136 ASP A CA 1
ATOM 1069 C C . ASP A 1 136 ? 4.166 -17.446 -10.966 1.00 79.38 136 ASP A C 1
ATOM 1071 O O . ASP A 1 136 ? 3.791 -16.638 -10.120 1.00 79.38 136 ASP A O 1
ATOM 1075 N N . CYS A 1 137 ? 5.314 -17.287 -11.631 1.00 78.06 137 CYS A N 1
ATOM 1076 C CA . CYS A 1 137 ? 6.298 -16.248 -11.315 1.00 78.06 137 CYS A CA 1
ATOM 1077 C C . CYS A 1 137 ? 5.817 -14.808 -11.567 1.00 78.06 137 CYS A C 1
ATOM 1079 O O . CYS A 1 137 ? 6.444 -13.860 -11.097 1.00 78.06 137 CYS A O 1
ATOM 1081 N N . ALA A 1 138 ? 4.738 -14.630 -12.334 1.00 77.00 138 ALA A N 1
ATOM 1082 C CA . ALA A 1 138 ? 4.255 -13.328 -12.784 1.00 77.00 138 ALA A CA 1
ATOM 1083 C C . ALA A 1 138 ? 3.224 -12.699 -11.828 1.00 77.00 138 ALA A C 1
ATOM 1085 O O . ALA A 1 138 ? 2.545 -11.741 -12.196 1.00 77.00 138 ALA A O 1
ATOM 1086 N N . ARG A 1 139 ? 3.041 -13.277 -10.635 1.00 79.75 139 ARG A N 1
ATOM 1087 C CA . ARG A 1 139 ? 1.945 -12.963 -9.711 1.00 79.75 139 ARG A CA 1
ATOM 1088 C C . ARG A 1 139 ? 2.424 -12.952 -8.269 1.00 79.75 139 ARG A C 1
ATOM 1090 O O . ARG A 1 139 ? 3.452 -13.538 -7.937 1.00 79.75 139 ARG A O 1
ATOM 1097 N N . THR A 1 140 ? 1.644 -12.317 -7.402 1.00 76.94 140 THR A N 1
ATOM 1098 C CA . THR A 1 140 ? 1.860 -12.387 -5.954 1.00 76.94 140 THR A CA 1
ATOM 1099 C C . THR A 1 140 ? 1.639 -13.820 -5.444 1.00 76.94 140 THR A C 1
ATOM 1101 O O . THR A 1 140 ? 0.675 -14.467 -5.871 1.00 76.94 140 THR A O 1
ATOM 1104 N N . PRO A 1 141 ? 2.478 -14.328 -4.519 1.00 77.12 141 PRO A N 1
ATOM 1105 C CA . PRO A 1 141 ? 2.233 -15.604 -3.850 1.00 77.12 141 PRO A CA 1
ATOM 1106 C C . PRO A 1 141 ? 0.829 -15.682 -3.238 1.00 77.12 141 PRO A C 1
ATOM 1108 O O . PRO A 1 141 ? 0.319 -14.693 -2.717 1.00 77.12 141 PRO A O 1
ATOM 1111 N N . GLY A 1 142 ? 0.189 -16.851 -3.306 1.00 80.38 142 GLY A N 1
ATOM 1112 C CA . GLY A 1 142 ? -1.149 -17.048 -2.738 1.00 80.38 142 GLY A CA 1
ATOM 1113 C C . GLY A 1 142 ? -2.302 -16.475 -3.576 1.00 80.38 142 GLY A C 1
ATOM 1114 O O . GLY A 1 142 ? -3.459 -16.582 -3.176 1.00 80.38 142 GLY A O 1
ATOM 1115 N N . PHE A 1 143 ? -2.027 -15.840 -4.725 1.00 83.12 143 PHE A N 1
ATOM 1116 C CA . PHE A 1 143 ? -3.065 -15.206 -5.547 1.00 83.12 143 PHE A CA 1
ATOM 1117 C C . PHE A 1 143 ? -4.124 -16.202 -6.042 1.00 83.12 143 PHE A C 1
ATOM 1119 O O . PHE A 1 143 ? -5.313 -15.883 -6.049 1.00 83.12 143 PHE A O 1
ATOM 1126 N N . CYS A 1 144 ? -3.729 -17.412 -6.437 1.00 84.12 144 CYS A N 1
ATOM 1127 C CA . CYS A 1 144 ? -4.653 -18.400 -7.000 1.00 84.12 144 CYS A CA 1
ATOM 1128 C C . CYS A 1 144 ? -5.680 -18.904 -5.988 1.00 84.12 144 CYS A C 1
ATOM 1130 O O . CYS A 1 144 ? -6.834 -19.140 -6.337 1.00 84.12 144 CYS A O 1
ATOM 1132 N N . GLU A 1 145 ? -5.274 -18.997 -4.730 1.00 84.25 145 GLU A N 1
ATOM 1133 C CA . GLU A 1 145 ? -6.081 -19.385 -3.584 1.00 84.25 145 GLU A CA 1
ATOM 1134 C C . GLU A 1 145 ? -7.151 -18.333 -3.248 1.00 84.25 145 GLU A C 1
ATOM 1136 O O . GLU A 1 145 ? -8.113 -18.626 -2.536 1.00 84.25 145 GLU A O 1
ATOM 1141 N N . THR A 1 146 ? -7.014 -17.113 -3.782 1.00 84.38 146 THR A N 1
ATOM 1142 C CA . THR A 1 146 ? -8.002 -16.036 -3.622 1.00 84.38 146 THR A CA 1
ATOM 1143 C C . THR A 1 146 ? -9.080 -16.025 -4.705 1.00 84.38 146 THR A C 1
ATOM 1145 O O . THR A 1 146 ? -10.094 -15.345 -4.557 1.00 84.38 146 THR A O 1
ATOM 1148 N N . LEU A 1 147 ? -8.880 -16.732 -5.821 1.00 82.19 147 LEU A N 1
ATOM 1149 C CA . LEU A 1 147 ? -9.797 -16.649 -6.953 1.00 82.19 147 LEU A CA 1
ATOM 1150 C C . LEU A 1 147 ? -11.050 -17.508 -6.716 1.00 82.19 147 LEU A C 1
ATOM 1152 O O . LEU A 1 147 ? -10.925 -18.692 -6.402 1.00 82.19 147 LEU A O 1
ATOM 1156 N N . PRO A 1 148 ? -12.262 -16.985 -6.996 1.00 70.62 148 PRO A N 1
ATOM 1157 C CA . PRO A 1 148 ? -13.509 -17.723 -6.801 1.00 70.62 148 PRO A CA 1
ATOM 1158 C C . PRO A 1 148 ? -13.601 -19.066 -7.530 1.00 70.62 148 PRO A C 1
ATOM 1160 O O . PRO A 1 148 ? -14.321 -19.955 -7.092 1.00 70.62 148 PRO A O 1
ATOM 1163 N N . ALA A 1 149 ? -12.876 -19.216 -8.641 1.00 67.94 149 ALA A N 1
ATOM 1164 C CA . ALA A 1 149 ? -12.833 -20.444 -9.432 1.00 67.94 149 ALA A CA 1
ATOM 1165 C C . ALA A 1 149 ? -12.034 -21.589 -8.774 1.00 67.94 149 ALA A C 1
ATOM 1167 O O . ALA A 1 149 ? -12.025 -22.695 -9.310 1.00 67.94 149 ALA A O 1
ATOM 1168 N N . HIS A 1 150 ? -11.361 -21.323 -7.650 1.00 57.19 150 HIS A N 1
ATOM 1169 C CA . HIS A 1 150 ? -10.585 -22.297 -6.881 1.00 57.19 150 HIS A CA 1
ATOM 1170 C C . HIS A 1 150 ? -11.225 -22.672 -5.527 1.00 57.19 150 HIS A C 1
ATOM 1172 O O . HIS A 1 150 ? -10.640 -23.491 -4.815 1.00 57.19 150 HIS A O 1
ATOM 1178 N N . TYR A 1 151 ? -12.398 -22.117 -5.179 1.00 52.22 151 TYR A N 1
ATOM 1179 C CA . TYR A 1 151 ? -13.192 -22.529 -4.007 1.00 52.22 151 TYR A CA 1
ATOM 1180 C C . TYR A 1 151 ? -14.141 -23.694 -4.307 1.00 52.22 151 TYR A C 1
ATOM 1182 O O . TYR A 1 151 ? -14.636 -23.794 -5.453 1.00 52.22 151 TYR A O 1
#

Foldseek 3Di:
DDPPQAFFDDPQKDFFPQKDWLPLQAWDWAADVVRVPIDIDGDTDIDGAADPCVVVHDK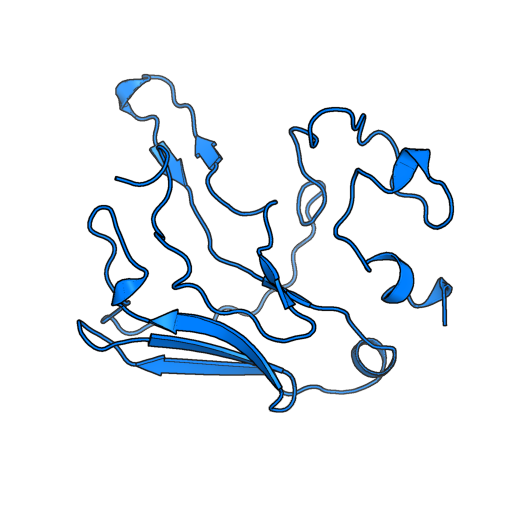DWDWDWDAWDQIKIWIDINNGGGIMHGQVRGDPPDGRDPDDDDDDDDDDDDPSVQFHVVFDPPQPCPDCDPPDPNNPRRGDPNPVVRDPVND

Radius of gyration: 17.51 Å; chains: 1; bounding box: 41×42×38 Å

Sequence (151 aa):
DGPDGTWYGGDTVRYGNDSDLNIFFYGEKLDHDPVDQSYYADALSANTGLKSTHFGEQHIYRVEWYPGSKGYLRWYLDGEFLYALDNEALINGGIMPEEPMYILLNTAISSNWGFPAPCPPGCACDCYECGNEKCDCARTPGFCETLPAHY

Secondary structure (DSSP, 8-state):
-PSTT-SB-STTSEE-TTEEE-GGGS-EEE--SSGGG-EEE----EEEPPPGGGGTS---EEEEEE-STT-EEEEEETTEEEEEEEGGGB-TT-----S-----------TTSSS-SSPPTT---S---TT-HHHHTTS-TT-GGGSGGG-

InterPro domains:
  IPR005629 Beta-glucan synthesis-associated protein Skn1/Kre6/Sbg1 [PF03935] (39-114)
  IPR005629 Beta-glucan synthesis-associated protein Skn1/Kre6/Sbg1 [PTHR31361] (38-126)
  IPR013320 Concanavalin A-like lectin/glucanase domain superfamily [SSF49899] (44-117)

pLDDT: mean 84.2, std 11.11, range [38.31, 97.5]